Protein AF-A0A0F8WKM6-F1 (afdb_monomer_lite)

Radius of gyration: 15.12 Å; chains: 1; bounding box: 19×51×40 Å

pLDDT: mean 74.24, std 13.4, range [46.12, 88.38]

Sequence (63 aa):
RYFNPLVNDLALLSATPVEVRRRHKHWPEKFPGTTCTLRSLVKHWGVLCREPYEWEKEEDGGE

Foldseek 3Di:
DPDDVLVVLCVVVVHDPVNLVQLQVCCCVVPPPDDDDSVVCSVCVVVSVPDPPPPVPPDDDDD

Structure (mmCIF, N/CA/C/O backbone):
data_AF-A0A0F8WKM6-F1
#
_entry.id   AF-A0A0F8WKM6-F1
#
loop_
_atom_site.group_PDB
_atom_site.id
_atom_site.type_symbol
_atom_site.label_atom_id
_atom_site.label_alt_id
_atom_site.label_comp_id
_atom_site.label_asym_id
_atom_site.label_entity_id
_atom_site.label_seq_id
_atom_site.pdbx_PDB_ins_code
_atom_site.Cartn_x
_atom_site.Cartn_y
_atom_site.Cartn_z
_atom_site.occupancy
_atom_site.B_iso_or_equiv
_atom_site.auth_seq_id
_atom_site.auth_comp_id
_atom_site.auth_asym_id
_atom_site.auth_atom_id
_atom_site.pdbx_PDB_model_num
ATOM 1 N N . ARG A 1 1 ? 11.011 -23.229 -1.653 1.00 51.84 1 ARG A N 1
ATOM 2 C CA . ARG A 1 1 ? 11.196 -21.766 -1.831 1.00 51.84 1 ARG A CA 1
ATOM 3 C C . ARG A 1 1 ? 9.808 -21.143 -1.728 1.00 51.84 1 ARG A C 1
ATOM 5 O O . ARG A 1 1 ? 9.044 -21.281 -2.669 1.00 51.84 1 ARG A O 1
ATOM 12 N N . TYR A 1 2 ? 9.424 -20.613 -0.562 1.00 51.41 2 TYR A N 1
ATOM 13 C CA . TYR A 1 2 ? 8.101 -20.003 -0.372 1.00 51.41 2 TYR A CA 1
ATOM 14 C C . TYR A 1 2 ? 8.050 -18.702 -1.181 1.00 51.41 2 TYR A C 1
ATOM 16 O O . TYR A 1 2 ? 8.556 -17.671 -0.745 1.00 51.41 2 TYR A O 1
ATOM 24 N N . PHE A 1 3 ? 7.527 -18.774 -2.402 1.00 55.69 3 PHE A N 1
ATOM 25 C CA . PHE A 1 3 ? 7.223 -17.588 -3.192 1.00 55.69 3 PHE A CA 1
ATOM 26 C C . PHE A 1 3 ? 6.015 -16.917 -2.544 1.00 55.69 3 PHE A C 1
ATOM 28 O O . PHE A 1 3 ? 4.907 -17.440 -2.606 1.00 55.69 3 PHE A O 1
ATOM 35 N N . ASN A 1 4 ? 6.240 -15.796 -1.856 1.00 70.88 4 ASN A N 1
ATOM 36 C CA . ASN A 1 4 ? 5.146 -14.998 -1.317 1.00 70.88 4 ASN A CA 1
ATOM 37 C C . ASN A 1 4 ? 4.343 -14.434 -2.500 1.00 70.88 4 ASN A C 1
ATOM 39 O O . ASN A 1 4 ? 4.903 -13.636 -3.256 1.00 70.88 4 ASN A O 1
ATOM 43 N N . PRO A 1 5 ? 3.060 -14.800 -2.670 1.00 74.62 5 PRO A N 1
ATOM 44 C CA . PRO A 1 5 ? 2.254 -14.351 -3.808 1.00 74.62 5 PRO A CA 1
ATOM 45 C C . PRO A 1 5 ? 2.182 -12.821 -3.888 1.00 74.62 5 PRO A C 1
ATOM 47 O O . PRO A 1 5 ? 2.272 -12.255 -4.967 1.00 74.62 5 PRO A O 1
ATOM 50 N N . LEU A 1 6 ? 2.196 -12.145 -2.737 1.00 71.94 6 LEU A N 1
ATOM 51 C CA . LEU A 1 6 ? 2.189 -10.684 -2.654 1.00 71.94 6 LEU A CA 1
ATOM 52 C C . LEU A 1 6 ? 3.454 -10.023 -3.229 1.00 71.94 6 LEU A C 1
ATOM 54 O O . LEU A 1 6 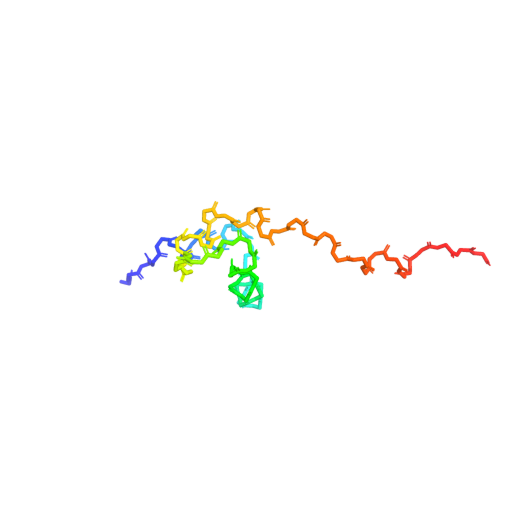? 3.391 -8.893 -3.695 1.00 71.94 6 LEU A O 1
ATOM 58 N N . VAL A 1 7 ? 4.605 -10.703 -3.201 1.00 71.50 7 VAL A N 1
ATOM 59 C CA . VAL A 1 7 ? 5.840 -10.191 -3.824 1.00 71.50 7 VAL A CA 1
ATOM 60 C C . VAL A 1 7 ? 5.748 -10.302 -5.345 1.00 71.50 7 VAL A C 1
ATOM 62 O O . VAL A 1 7 ? 6.244 -9.429 -6.049 1.00 71.50 7 VAL A O 1
ATOM 65 N N . ASN A 1 8 ? 5.075 -11.341 -5.846 1.00 75.56 8 ASN A N 1
ATOM 66 C CA . ASN A 1 8 ? 4.812 -11.493 -7.272 1.00 75.56 8 ASN A CA 1
ATOM 67 C C . ASN A 1 8 ? 3.787 -10.459 -7.758 1.00 75.56 8 ASN A C 1
ATOM 69 O O . ASN A 1 8 ? 3.996 -9.840 -8.791 1.00 75.56 8 ASN A O 1
ATOM 73 N N . ASP A 1 9 ? 2.741 -10.194 -6.974 1.00 77.56 9 ASP A N 1
ATOM 74 C CA . ASP A 1 9 ? 1.767 -9.142 -7.283 1.00 77.56 9 ASP A CA 1
ATOM 75 C C . ASP A 1 9 ? 2.428 -7.758 -7.319 1.00 77.56 9 ASP A C 1
ATOM 77 O O . ASP A 1 9 ? 2.167 -6.966 -8.217 1.00 77.56 9 ASP A O 1
ATOM 81 N N . LEU A 1 10 ? 3.343 -7.470 -6.388 1.00 75.75 10 LEU A N 1
ATOM 82 C CA . LEU A 1 10 ? 4.147 -6.246 -6.435 1.00 75.75 10 LEU A CA 1
ATOM 83 C C . LEU A 1 10 ? 5.028 -6.188 -7.690 1.00 75.75 10 LEU A C 1
ATOM 85 O O . LEU A 1 10 ? 5.106 -5.139 -8.324 1.00 75.75 10 LEU A O 1
ATOM 89 N N . ALA A 1 11 ? 5.650 -7.301 -8.081 1.00 74.88 11 ALA A N 1
ATOM 90 C CA . ALA A 1 11 ? 6.423 -7.366 -9.318 1.00 74.88 11 ALA A CA 1
ATOM 91 C C . ALA A 1 11 ? 5.546 -7.137 -10.567 1.00 74.88 11 ALA A C 1
ATOM 93 O O . ALA A 1 11 ? 5.963 -6.415 -11.467 1.00 74.88 11 ALA A O 1
ATOM 94 N N . LEU A 1 12 ? 4.320 -7.674 -10.598 1.00 77.00 12 LEU A N 1
ATOM 95 C CA . LEU A 1 12 ? 3.333 -7.428 -11.660 1.00 77.00 12 LEU A CA 1
ATOM 96 C C . LEU A 1 12 ? 2.874 -5.966 -11.711 1.00 77.00 12 LEU A C 1
ATOM 98 O O . LEU A 1 12 ? 2.556 -5.452 -12.779 1.00 77.00 12 LEU A O 1
ATOM 102 N N . LEU A 1 13 ? 2.864 -5.288 -10.565 1.00 75.38 13 LEU A N 1
ATOM 103 C CA . LEU A 1 13 ? 2.568 -3.860 -10.448 1.00 75.38 13 LEU A CA 1
ATOM 104 C C . LEU A 1 13 ? 3.787 -2.967 -10.748 1.00 75.38 13 LEU A C 1
ATOM 106 O O . LEU A 1 13 ? 3.715 -1.761 -10.507 1.00 75.38 13 LEU A O 1
ATOM 110 N N . SER A 1 14 ? 4.904 -3.545 -11.217 1.00 72.25 14 SER A N 1
ATOM 111 C CA . SER A 1 14 ? 6.205 -2.878 -11.397 1.00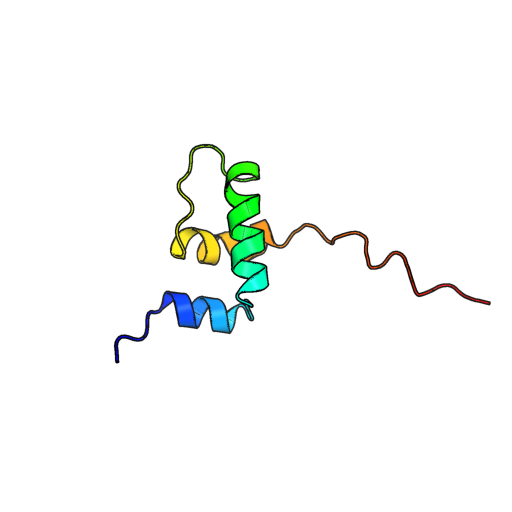 72.25 14 SER A CA 1
ATOM 112 C C . SER A 1 14 ? 6.662 -2.105 -10.154 1.00 72.25 14 SER A C 1
ATOM 114 O O . SER A 1 14 ? 7.376 -1.111 -10.246 1.00 72.25 14 SER A O 1
ATOM 116 N N . ALA A 1 15 ? 6.240 -2.559 -8.973 1.00 78.50 15 ALA A N 1
ATOM 117 C CA . ALA A 1 15 ? 6.438 -1.857 -7.723 1.00 78.50 15 ALA A CA 1
ATOM 118 C C . ALA A 1 15 ? 7.898 -1.922 -7.277 1.00 78.50 15 ALA A C 1
ATOM 120 O O . ALA A 1 15 ? 8.385 -2.962 -6.822 1.00 78.50 15 ALA A O 1
ATOM 121 N N . THR A 1 16 ? 8.593 -0.790 -7.312 1.00 81.56 16 THR A N 1
ATOM 122 C CA . THR A 1 16 ? 9.931 -0.705 -6.722 1.00 81.56 16 THR A CA 1
ATOM 123 C C . THR A 1 16 ? 9.859 -0.675 -5.186 1.00 81.56 16 THR A C 1
ATOM 125 O O . THR A 1 16 ? 8.896 -0.164 -4.604 1.00 81.56 16 THR A O 1
ATOM 128 N N . PRO A 1 17 ? 10.900 -1.132 -4.460 1.00 82.19 17 PRO A N 1
ATOM 129 C CA . PRO A 1 17 ? 10.952 -0.998 -2.999 1.00 82.19 17 PRO A CA 1
ATOM 130 C C . PRO A 1 17 ? 10.805 0.454 -2.513 1.00 82.19 17 PRO A C 1
ATOM 132 O O . PRO A 1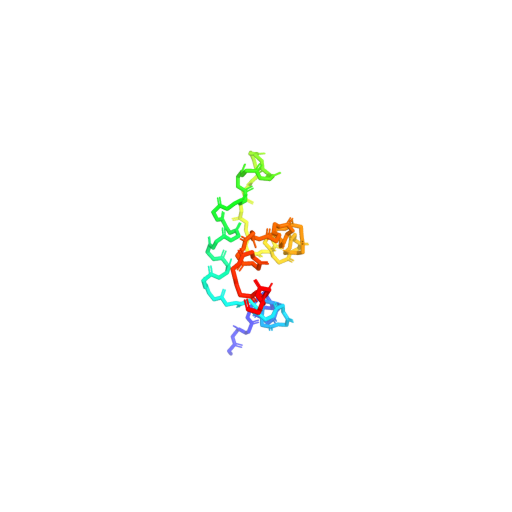 17 ? 10.334 0.712 -1.405 1.00 82.19 17 PRO A O 1
ATOM 135 N N . VAL A 1 18 ? 11.228 1.424 -3.329 1.00 82.00 18 VAL A N 1
ATOM 136 C CA . VAL A 1 18 ? 11.059 2.859 -3.060 1.00 82.00 18 VAL A CA 1
ATOM 137 C C . VAL A 1 18 ? 9.584 3.245 -3.102 1.00 82.00 18 VAL A C 1
ATOM 139 O O . VAL A 1 18 ? 9.088 3.858 -2.160 1.00 82.00 18 VAL A O 1
ATOM 142 N N . GLU A 1 19 ? 8.868 2.839 -4.142 1.00 82.62 19 GLU A N 1
ATOM 143 C CA . GLU A 1 19 ? 7.436 3.084 -4.279 1.00 82.62 19 GLU A CA 1
ATOM 144 C C . GLU A 1 19 ? 6.600 2.417 -3.191 1.00 82.62 19 GLU A C 1
ATOM 146 O O . GLU A 1 19 ? 5.688 3.043 -2.655 1.00 82.62 19 GLU A O 1
ATOM 151 N N . VAL A 1 20 ? 6.928 1.174 -2.822 1.00 84.12 20 VAL A N 1
ATOM 152 C CA . VAL A 1 20 ? 6.253 0.477 -1.717 1.00 84.12 20 VAL A CA 1
ATOM 153 C C . VAL A 1 20 ? 6.391 1.284 -0.426 1.00 84.12 20 VAL A C 1
ATOM 155 O O . VAL A 1 20 ? 5.400 1.511 0.265 1.00 84.12 20 VAL A O 1
ATOM 158 N N . ARG A 1 21 ? 7.598 1.785 -0.120 1.00 85.31 21 ARG A N 1
ATOM 159 C CA . ARG A 1 21 ? 7.844 2.625 1.065 1.00 85.31 21 ARG A CA 1
ATOM 160 C C . ARG A 1 21 ? 7.096 3.955 1.009 1.00 85.31 21 ARG A C 1
ATOM 162 O O . ARG A 1 21 ? 6.535 4.364 2.023 1.00 85.31 21 ARG A O 1
ATOM 169 N N . ARG A 1 22 ? 7.057 4.614 -0.153 1.00 84.50 22 ARG A N 1
ATOM 170 C CA . ARG A 1 22 ? 6.289 5.856 -0.341 1.00 84.50 22 ARG A CA 1
ATOM 171 C C . ARG A 1 22 ? 4.803 5.617 -0.098 1.00 84.50 22 ARG A C 1
ATOM 173 O O . ARG A 1 22 ? 4.215 6.255 0.766 1.00 84.50 22 ARG A O 1
ATOM 180 N N . ARG A 1 23 ? 4.208 4.639 -0.780 1.00 85.38 23 ARG A N 1
ATOM 181 C CA . ARG A 1 23 ? 2.783 4.307 -0.638 1.00 85.38 23 ARG A CA 1
ATOM 182 C C . ARG A 1 23 ? 2.428 3.846 0.779 1.00 85.38 23 ARG A C 1
ATOM 184 O O . ARG A 1 23 ? 1.359 4.184 1.273 1.00 85.38 23 ARG A O 1
ATOM 191 N N . HIS A 1 24 ? 3.333 3.144 1.464 1.00 86.56 24 HIS A N 1
ATOM 192 C CA . HIS A 1 24 ? 3.178 2.807 2.883 1.00 86.56 24 HIS A CA 1
ATOM 193 C C . HIS A 1 24 ? 3.136 4.061 3.771 1.00 86.56 24 HIS A C 1
ATOM 195 O O . HIS A 1 24 ? 2.333 4.131 4.696 1.00 86.56 24 HIS A O 1
ATOM 201 N N . LYS A 1 25 ? 3.967 5.071 3.484 1.00 86.12 25 LYS A N 1
ATOM 202 C CA . LYS A 1 25 ? 3.970 6.351 4.210 1.00 86.12 25 LYS A CA 1
ATOM 203 C C . LYS A 1 25 ? 2.673 7.145 4.003 1.00 86.12 25 LYS A C 1
ATOM 205 O O . LYS A 1 25 ? 2.176 7.713 4.965 1.00 86.12 25 LYS A O 1
ATOM 210 N N . HIS A 1 26 ? 2.111 7.122 2.795 1.00 85.56 26 HIS A N 1
ATOM 211 C CA . HIS A 1 26 ? 0.835 7.780 2.466 1.00 85.56 26 HIS A CA 1
ATOM 212 C C . HIS A 1 26 ? -0.407 6.983 2.894 1.00 85.56 26 HIS A C 1
ATOM 214 O O . HIS A 1 26 ? -1.530 7.481 2.845 1.00 85.56 26 HIS A O 1
ATOM 220 N N . TRP A 1 27 ? -0.236 5.734 3.331 1.00 87.94 27 TRP A N 1
ATOM 221 C CA . TRP A 1 27 ? -1.337 4.898 3.797 1.00 87.94 27 TRP A CA 1
ATOM 222 C C . TRP A 1 27 ? -2.199 5.548 4.894 1.00 87.94 27 TRP A C 1
ATOM 224 O O . TRP A 1 27 ? -3.412 5.619 4.697 1.00 87.94 27 TRP A O 1
ATOM 234 N N . PRO A 1 28 ? -1.641 6.042 6.021 1.00 88.00 28 PRO A N 1
ATOM 235 C CA . PRO A 1 28 ? -2.439 6.675 7.074 1.00 88.00 28 PRO A CA 1
ATOM 236 C C . PRO A 1 28 ? -3.172 7.944 6.619 1.00 88.00 28 PRO A C 1
ATOM 238 O O . PRO A 1 28 ? -4.180 8.293 7.225 1.00 88.00 28 PRO A O 1
ATOM 241 N N . GLU A 1 29 ? -2.707 8.612 5.559 1.00 86.69 29 GLU A N 1
ATOM 242 C CA . GLU A 1 29 ? -3.350 9.813 5.007 1.00 86.69 29 GLU A CA 1
ATOM 243 C C . GLU A 1 29 ? -4.634 9.463 4.241 1.00 86.69 29 GLU A C 1
ATOM 245 O O . GLU A 1 29 ? -5.631 10.176 4.332 1.00 86.69 29 GLU A O 1
ATOM 250 N N . LYS A 1 30 ? -4.634 8.344 3.502 1.00 83.81 30 LYS A N 1
ATOM 251 C CA . LYS A 1 30 ? -5.806 7.874 2.738 1.00 83.81 30 LYS A CA 1
ATOM 252 C C . LYS A 1 30 ? -6.728 6.964 3.551 1.00 83.81 30 LYS A C 1
ATOM 254 O O . LYS A 1 30 ? -7.934 6.961 3.322 1.00 83.81 30 LYS A O 1
ATOM 259 N N . PHE A 1 31 ? -6.172 6.184 4.476 1.00 85.94 31 PHE A N 1
ATOM 260 C CA . PHE A 1 31 ? -6.888 5.186 5.272 1.00 85.94 31 PHE A CA 1
ATOM 261 C C . PHE A 1 31 ? -6.563 5.346 6.766 1.00 85.94 31 PHE A C 1
ATOM 263 O O . PHE A 1 31 ? -5.881 4.494 7.354 1.00 85.94 31 PHE A O 1
ATOM 270 N N . PRO A 1 32 ? -7.042 6.429 7.406 1.00 85.25 32 PRO A N 1
ATOM 271 C CA . PRO A 1 32 ? -6.804 6.655 8.825 1.00 85.25 32 PRO A CA 1
ATOM 272 C C . PRO A 1 32 ? -7.417 5.525 9.662 1.00 85.25 32 PRO A C 1
ATOM 274 O O . PRO A 1 32 ? -8.496 5.013 9.365 1.00 85.25 32 PRO A O 1
ATOM 277 N N . GLY A 1 33 ? -6.699 5.094 10.700 1.00 86.88 33 GLY A N 1
ATOM 278 C CA . GLY A 1 33 ? -7.149 4.027 11.603 1.00 86.88 33 GLY A CA 1
ATOM 279 C C . GLY A 1 33 ? -7.094 2.606 11.026 1.00 86.88 33 GLY A C 1
ATOM 280 O O . GLY A 1 33 ? -7.447 1.661 11.725 1.00 86.88 33 GLY A O 1
ATOM 281 N N . THR A 1 34 ? -6.624 2.422 9.786 1.00 88.38 34 THR A N 1
ATOM 282 C CA . THR A 1 34 ? -6.475 1.093 9.175 1.00 88.38 34 THR A CA 1
ATOM 283 C C . THR A 1 34 ? -5.011 0.670 9.146 1.00 88.38 34 THR A C 1
ATOM 285 O O . THR A 1 34 ? -4.158 1.397 8.640 1.00 88.38 34 THR A O 1
ATOM 288 N N . THR A 1 35 ? -4.702 -0.538 9.620 1.00 87.38 35 THR A N 1
ATOM 289 C CA . THR A 1 35 ? -3.340 -1.084 9.555 1.00 87.38 35 THR A CA 1
ATOM 290 C C . THR A 1 35 ? -2.883 -1.268 8.106 1.00 87.38 35 THR A C 1
ATOM 292 O O . THR A 1 35 ? -3.545 -1.937 7.305 1.00 87.38 35 THR A O 1
ATOM 295 N N . CYS A 1 36 ? -1.718 -0.711 7.774 1.00 85.94 36 CYS A N 1
ATOM 296 C CA . CYS A 1 36 ? -1.086 -0.932 6.481 1.00 85.94 36 CYS A CA 1
ATOM 297 C C . CYS A 1 36 ? -0.461 -2.332 6.446 1.00 85.94 36 CYS A C 1
ATOM 299 O O . CYS A 1 36 ? 0.529 -2.596 7.125 1.00 85.94 36 CYS A O 1
ATOM 301 N N . THR A 1 37 ? -1.037 -3.243 5.660 1.00 87.25 37 THR A N 1
ATOM 302 C CA . THR A 1 37 ? -0.413 -4.542 5.357 1.00 87.25 37 THR A CA 1
ATOM 303 C C . THR A 1 37 ? 0.000 -4.588 3.894 1.00 87.25 37 THR A C 1
ATOM 305 O O . THR A 1 37 ? -0.583 -3.889 3.064 1.00 87.25 37 THR A O 1
ATOM 308 N N . LEU A 1 38 ? 0.959 -5.453 3.547 1.00 82.62 38 LEU A N 1
ATOM 309 C CA . LEU A 1 38 ? 1.396 -5.630 2.156 1.00 82.62 38 LEU A CA 1
ATOM 310 C C . LEU A 1 38 ? 0.218 -5.969 1.223 1.00 82.62 38 LEU A C 1
ATOM 312 O O . LEU A 1 38 ? 0.130 -5.453 0.115 1.00 82.62 38 LEU A O 1
ATOM 316 N N . ARG A 1 39 ? -0.731 -6.783 1.702 1.00 84.56 39 ARG A N 1
ATOM 317 C CA . ARG A 1 39 ? -1.951 -7.142 0.966 1.00 84.56 39 ARG A CA 1
ATOM 318 C C . ARG A 1 39 ? -2.862 -5.935 0.747 1.00 84.56 39 ARG A C 1
ATOM 320 O O . ARG A 1 39 ? -3.414 -5.783 -0.338 1.00 84.56 39 ARG A O 1
ATOM 327 N N . SER A 1 40 ? -3.011 -5.079 1.757 1.00 86.50 40 SER A N 1
ATOM 328 C CA . SER A 1 40 ? -3.786 -3.841 1.642 1.00 86.50 40 SER A CA 1
ATOM 329 C C . SER A 1 40 ? -3.120 -2.863 0.664 1.00 86.50 40 SER A C 1
ATOM 331 O O . SER A 1 40 ? -3.802 -2.281 -0.175 1.00 86.50 40 SER A O 1
ATOM 333 N N . LEU A 1 41 ? -1.789 -2.753 0.701 1.00 86.56 41 LEU A N 1
ATOM 334 C CA . LEU A 1 41 ? -0.992 -1.965 -0.245 1.00 86.56 41 LEU A CA 1
ATOM 335 C C . LEU A 1 41 ? -1.193 -2.417 -1.691 1.00 86.56 41 LEU A C 1
ATOM 337 O O . LEU A 1 41 ? -1.508 -1.588 -2.535 1.00 86.56 41 LEU A O 1
ATOM 341 N N . VAL A 1 42 ? -1.063 -3.719 -1.963 1.00 85.38 42 VAL A N 1
ATOM 342 C CA . VAL A 1 42 ? -1.291 -4.301 -3.297 1.00 85.38 42 VAL A CA 1
ATOM 343 C C . VAL A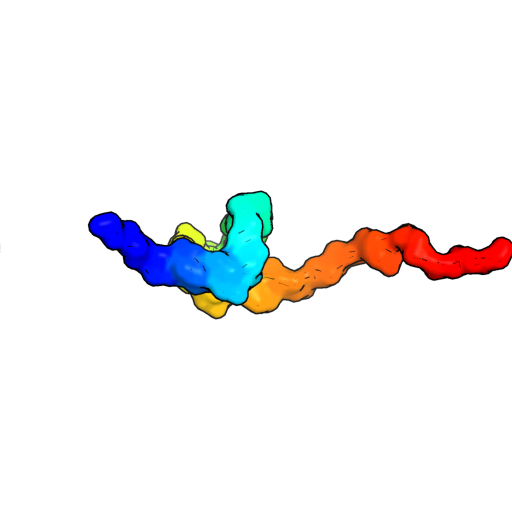 1 42 ? -2.735 -4.067 -3.750 1.00 85.38 42 VAL A C 1
ATOM 345 O O . VAL A 1 42 ? -2.971 -3.597 -4.859 1.00 85.38 42 VAL A O 1
ATOM 348 N N . LYS A 1 43 ? -3.719 -4.314 -2.874 1.00 86.12 43 LYS A N 1
ATOM 349 C CA . LYS A 1 43 ? -5.147 -4.138 -3.186 1.00 86.12 43 LYS A CA 1
ATOM 350 C C . LYS A 1 43 ? -5.509 -2.691 -3.539 1.00 86.12 43 LYS A C 1
ATOM 352 O O . LYS A 1 43 ? -6.343 -2.466 -4.410 1.00 86.12 43 LYS A O 1
ATOM 357 N N . HIS A 1 44 ? -4.907 -1.718 -2.859 1.00 85.62 44 HIS A N 1
ATOM 358 C CA . HIS A 1 44 ? -5.185 -0.291 -3.046 1.00 85.62 44 HIS A CA 1
ATOM 359 C C . HIS A 1 44 ? -4.077 0.432 -3.826 1.00 85.62 44 HIS A C 1
ATOM 361 O O . HIS A 1 44 ? -4.012 1.662 -3.811 1.00 85.62 44 HIS A O 1
ATOM 367 N N . TRP A 1 45 ? -3.229 -0.314 -4.541 1.00 83.69 45 TRP A N 1
ATOM 368 C CA . TRP A 1 45 ? -2.036 0.217 -5.199 1.00 83.69 45 TRP A CA 1
ATOM 369 C C . TRP A 1 45 ? -2.354 1.354 -6.171 1.00 83.69 45 TRP A C 1
ATOM 371 O O . TRP A 1 45 ? -1.744 2.418 -6.092 1.00 83.69 45 TRP A O 1
ATOM 381 N N . GLY A 1 46 ? -3.373 1.172 -7.020 1.00 80.12 46 GLY A N 1
ATOM 382 C CA . GLY A 1 46 ? -3.829 2.188 -7.974 1.00 80.12 46 GLY A CA 1
ATOM 383 C C . GLY A 1 46 ? -4.448 3.431 -7.321 1.00 80.12 46 GLY A C 1
ATOM 384 O O . GLY A 1 46 ? -4.335 4.527 -7.858 1.00 80.12 46 GLY A O 1
ATOM 385 N N . VAL A 1 47 ? -5.041 3.296 -6.129 1.00 80.69 47 VAL A N 1
ATOM 386 C CA . VAL A 1 47 ? -5.621 4.426 -5.376 1.00 80.69 47 VAL A CA 1
ATOM 387 C C . VAL A 1 47 ? -4.520 5.274 -4.739 1.00 80.69 47 VAL A C 1
ATOM 389 O O . VAL A 1 47 ? -4.599 6.499 -4.735 1.00 80.69 47 VAL A O 1
ATOM 392 N N . LEU A 1 48 ? -3.457 4.621 -4.262 1.00 75.69 48 LEU A N 1
ATOM 393 C CA . LEU A 1 48 ? -2.247 5.272 -3.748 1.00 75.69 48 LEU A CA 1
ATOM 394 C C . LEU A 1 48 ? -1.360 5.843 -4.869 1.00 75.69 48 LEU A C 1
ATOM 396 O O . LEU A 1 48 ? -0.372 6.509 -4.587 1.00 75.69 48 LEU A O 1
ATOM 400 N N . CYS A 1 49 ? -1.678 5.553 -6.133 1.00 68.50 49 CYS A N 1
ATOM 401 C CA . CYS A 1 49 ? -0.925 5.970 -7.313 1.00 68.50 49 CYS A CA 1
ATOM 402 C C . CYS A 1 49 ? -1.379 7.325 -7.886 1.00 68.50 49 CYS A C 1
ATOM 404 O O . CYS A 1 49 ? -0.778 7.804 -8.840 1.00 68.5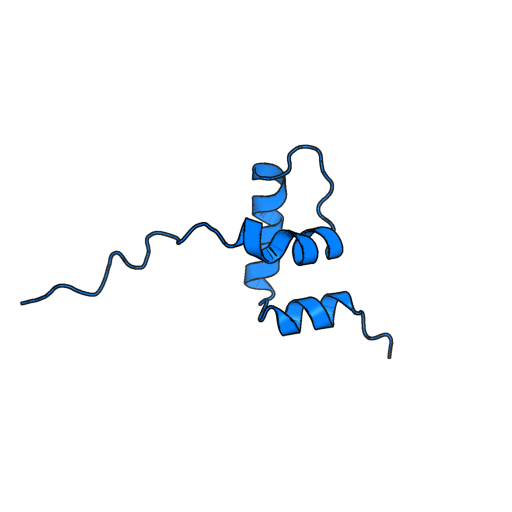0 49 CYS A O 1
ATOM 406 N N . ARG A 1 50 ? -2.456 7.923 -7.356 1.00 60.88 50 ARG A N 1
ATOM 407 C CA . ARG A 1 50 ? -3.181 9.010 -8.031 1.00 60.88 50 ARG A CA 1
ATOM 408 C C . ARG A 1 50 ? -2.843 10.423 -7.549 1.00 60.88 50 ARG A C 1
ATOM 410 O O . ARG A 1 50 ? -3.711 11.289 -7.553 1.00 60.88 50 ARG A O 1
ATOM 417 N N . GLU A 1 51 ? -1.592 10.666 -7.194 1.00 59.62 51 GLU A N 1
ATOM 418 C CA . GLU A 1 51 ? -1.045 12.015 -7.321 1.00 59.62 51 GLU A CA 1
ATOM 419 C C . GLU A 1 51 ? -0.059 11.986 -8.485 1.00 59.62 51 GLU A C 1
ATOM 421 O O . GLU A 1 51 ? 1.027 11.417 -8.337 1.00 59.62 51 GLU A O 1
ATOM 426 N N . PRO A 1 52 ? -0.418 12.538 -9.663 1.00 54.41 52 PRO A N 1
ATOM 427 C CA . PRO A 1 52 ? 0.617 13.037 -10.545 1.00 54.41 52 PRO A CA 1
ATOM 428 C C . PRO A 1 52 ? 1.341 14.100 -9.722 1.00 54.41 52 PRO A C 1
ATOM 430 O O . PRO A 1 52 ? 0.811 15.183 -9.491 1.00 54.41 52 PRO A O 1
ATOM 433 N N . TYR A 1 53 ? 2.504 13.755 -9.170 1.00 54.94 53 TYR A N 1
ATOM 434 C CA . TYR A 1 53 ? 3.395 14.789 -8.673 1.00 54.94 53 TYR A CA 1
ATOM 435 C C . TYR A 1 53 ? 3.609 15.739 -9.856 1.00 54.94 53 TYR A C 1
ATOM 437 O O . TYR A 1 53 ? 3.939 15.284 -10.950 1.00 54.94 53 TYR A O 1
ATOM 445 N N . GLU A 1 54 ? 3.387 17.030 -9.639 1.00 52.72 54 GLU A N 1
ATOM 446 C CA . GLU A 1 54 ? 3.567 18.110 -10.613 1.00 52.72 54 GLU A CA 1
ATOM 447 C C . GLU A 1 54 ? 5.052 18.320 -10.988 1.00 52.72 54 GLU A C 1
ATOM 449 O O . GLU A 1 54 ? 5.545 19.440 -10.977 1.00 52.72 54 GLU A O 1
ATOM 454 N N . TRP A 1 55 ? 5.803 17.253 -11.278 1.00 54.88 55 TRP A N 1
ATOM 455 C CA . TRP A 1 55 ? 7.167 17.338 -11.811 1.00 54.88 55 TRP A CA 1
ATOM 456 C C . TRP A 1 55 ? 7.220 17.169 -13.334 1.00 54.88 55 TRP A C 1
ATOM 458 O O . TRP A 1 55 ? 8.286 17.316 -13.908 1.00 54.88 55 TRP A O 1
ATOM 468 N N . G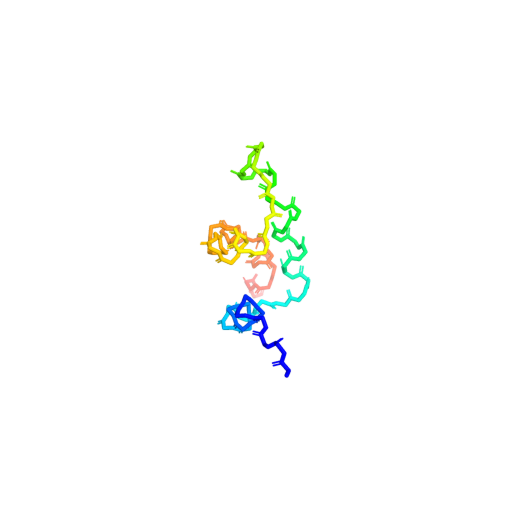LU A 1 56 ? 6.077 16.987 -14.005 1.00 51.56 56 GLU A N 1
ATOM 469 C CA . GLU A 1 56 ? 5.926 17.276 -15.446 1.00 51.56 56 GLU A CA 1
ATOM 470 C C . GLU A 1 56 ? 5.521 18.748 -15.682 1.00 51.56 56 GLU A C 1
ATOM 472 O O . GLU A 1 56 ? 4.758 19.076 -16.589 1.00 51.56 56 GLU A O 1
ATOM 477 N N . LYS A 1 57 ? 5.988 19.656 -14.818 1.00 50.34 57 LYS A N 1
ATOM 478 C CA . LYS A 1 57 ? 5.927 21.110 -15.029 1.00 50.34 57 LYS A CA 1
ATOM 479 C C . LYS A 1 57 ? 7.313 21.752 -15.040 1.00 50.34 57 LYS A C 1
ATOM 481 O O . LYS A 1 57 ? 7.439 22.925 -14.737 1.00 50.34 57 LYS A O 1
ATOM 486 N N . GLU A 1 58 ? 8.345 21.016 -15.416 1.00 56.56 58 GLU A N 1
ATOM 487 C CA . GLU A 1 58 ? 9.582 21.598 -15.933 1.00 56.56 58 GLU A CA 1
ATOM 488 C C . GLU A 1 58 ? 10.042 20.682 -17.068 1.00 56.56 58 GLU A C 1
ATOM 490 O O . GLU A 1 58 ? 10.005 19.468 -16.920 1.00 56.56 58 GLU A O 1
ATOM 495 N N . GLU A 1 59 ? 10.428 21.272 -18.197 1.00 58.88 59 GLU A N 1
ATOM 496 C CA . GLU A 1 59 ? 10.781 20.617 -19.468 1.00 58.88 59 GLU A CA 1
ATOM 497 C C . GLU A 1 59 ? 9.609 20.233 -20.389 1.00 58.88 59 GLU A C 1
ATOM 499 O O . GLU A 1 59 ? 9.413 19.067 -20.700 1.00 58.88 59 GLU A O 1
ATOM 504 N N . ASP A 1 60 ? 8.851 21.222 -20.875 1.00 55.88 60 ASP A N 1
ATOM 505 C CA . ASP A 1 60 ? 8.734 21.459 -22.329 1.00 55.88 60 ASP A CA 1
ATOM 506 C C . ASP A 1 60 ? 7.963 22.764 -22.608 1.00 55.88 60 ASP A C 1
ATOM 508 O O . ASP A 1 60 ? 6.865 22.983 -22.093 1.00 55.88 60 ASP A O 1
ATOM 512 N N . GLY A 1 61 ? 8.555 23.641 -23.419 1.00 46.12 61 GLY A N 1
ATOM 513 C CA . GLY A 1 61 ? 8.010 24.944 -23.811 1.00 46.12 61 GLY A CA 1
ATOM 514 C C . GLY A 1 61 ? 9.013 26.066 -23.528 1.00 46.12 61 GLY A C 1
ATOM 515 O O . GLY A 1 61 ? 8.993 26.649 -22.452 1.00 46.12 61 GLY A O 1
ATOM 516 N N . GLY A 1 62 ? 9.955 26.404 -24.401 1.00 53.19 62 GLY A N 1
ATOM 517 C CA . GLY A 1 62 ? 9.953 26.261 -25.851 1.00 53.19 62 GLY A CA 1
ATOM 518 C C . GLY A 1 62 ? 10.138 27.654 -26.454 1.00 53.19 62 GLY A C 1
ATOM 519 O O . GLY A 1 62 ? 9.339 28.542 -26.166 1.00 53.19 62 GLY A O 1
ATOM 520 N N . GLU A 1 63 ? 11.176 27.756 -27.289 1.00 46.72 63 GLU A N 1
ATOM 521 C CA . GLU A 1 63 ? 11.626 28.889 -28.126 1.00 46.72 63 GLU A CA 1
ATOM 522 C C . GLU A 1 63 ? 12.587 29.920 -27.507 1.00 46.72 63 GLU A C 1
ATOM 524 O O . GLU A 1 63 ? 12.206 30.688 -26.596 1.00 46.72 63 GLU A O 1
#

Secondary structure (DSSP, 8-state):
----HHHHHHHHTT--HHHHHHHHHHHHHHSTTS---HHHHHHTTTTTT----TTTTSS----

Organism: NCBI:txid412755